Protein AF-A0A5K1CZ83-F1 (afdb_monomer_lite)

Radius of gyration: 13.89 Å; chains: 1; bounding box: 21×29×29 Å

Foldseek 3Di:
DPPDDPCVVVVVPDPDDVVVVLCVVLVHPVSSVVVVVVVVVVVPPD

Structure (mmCIF, N/CA/C/O backbone):
data_AF-A0A5K1CZ83-F1
#
_entry.id   AF-A0A5K1CZ83-F1
#
loop_
_atom_site.group_PDB
_atom_site.id
_atom_site.type_symbol
_atom_site.label_atom_id
_atom_site.label_alt_id
_atom_site.label_comp_id
_atom_site.label_asym_id
_atom_site.label_entity_id
_atom_site.label_seq_id
_atom_site.pdbx_PDB_ins_code
_atom_site.Cartn_x
_atom_site.Cartn_y
_atom_site.Cartn_z
_atom_site.occupancy
_atom_site.B_iso_or_equiv
_atom_site.auth_seq_id
_atom_site.auth_comp_id
_atom_site.auth_asym_id
_atom_site.auth_atom_id
_atom_site.pdbx_PDB_model_num
ATOM 1 N N . MET A 1 1 ? 7.450 -15.027 -17.790 1.00 53.91 1 MET A N 1
ATOM 2 C CA . MET A 1 1 ? 7.660 -15.589 -16.442 1.00 53.91 1 MET A CA 1
ATOM 3 C C . MET A 1 1 ? 6.396 -15.255 -15.681 1.00 53.91 1 MET A C 1
ATOM 5 O O . MET A 1 1 ? 6.025 -14.091 -15.713 1.00 53.91 1 MET A O 1
ATOM 9 N N . GLU A 1 2 ? 5.656 -16.234 -15.164 1.00 69.44 2 GLU A N 1
ATOM 10 C CA . GLU A 1 2 ? 4.476 -15.918 -14.346 1.00 69.44 2 GLU A CA 1
ATOM 11 C C . GLU A 1 2 ? 4.932 -15.160 -13.096 1.00 69.44 2 GLU A C 1
ATOM 13 O O . GLU A 1 2 ? 5.886 -15.575 -12.436 1.00 69.44 2 GLU A O 1
ATOM 18 N N . GLU A 1 3 ? 4.279 -14.041 -12.790 1.00 78.81 3 GLU A N 1
ATOM 19 C CA . GLU A 1 3 ? 4.480 -13.314 -11.537 1.00 78.81 3 GLU A CA 1
ATOM 20 C C . GLU A 1 3 ? 3.808 -14.099 -10.406 1.00 78.81 3 GLU A C 1
ATOM 22 O O . GLU A 1 3 ? 2.663 -13.853 -10.032 1.00 78.81 3 GLU A O 1
ATOM 27 N N . VAL A 1 4 ? 4.504 -15.118 -9.899 1.00 90.62 4 VAL A N 1
ATOM 28 C CA . VAL A 1 4 ? 4.029 -15.912 -8.765 1.00 90.62 4 VAL A CA 1
ATOM 29 C C . VAL A 1 4 ? 4.302 -15.145 -7.474 1.00 90.62 4 VAL A C 1
ATOM 31 O O . VAL A 1 4 ? 5.449 -14.876 -7.117 1.00 90.62 4 VAL A O 1
ATOM 34 N N . ASP A 1 5 ? 3.239 -14.821 -6.738 1.00 92.38 5 ASP A N 1
ATOM 35 C CA . ASP A 1 5 ? 3.353 -14.206 -5.418 1.00 92.38 5 ASP A CA 1
ATOM 36 C C . ASP A 1 5 ? 3.735 -15.241 -4.351 1.00 92.38 5 ASP A C 1
ATOM 38 O O . ASP A 1 5 ? 2.891 -15.824 -3.668 1.00 92.38 5 ASP A O 1
ATOM 42 N N . HIS A 1 6 ? 5.036 -15.451 -4.174 1.00 94.94 6 HIS A N 1
ATOM 43 C CA . HIS A 1 6 ? 5.568 -16.359 -3.156 1.00 94.94 6 HIS A CA 1
ATOM 44 C C . HIS A 1 6 ? 5.264 -15.927 -1.708 1.00 94.94 6 HIS A C 1
ATOM 46 O O . HIS A 1 6 ? 5.435 -16.729 -0.793 1.00 94.94 6 HIS A O 1
ATOM 52 N N . LEU A 1 7 ? 4.804 -14.690 -1.483 1.00 95.38 7 LEU A N 1
ATOM 53 C CA . LEU A 1 7 ? 4.493 -14.145 -0.156 1.00 95.38 7 LEU A CA 1
ATOM 54 C C . LEU A 1 7 ? 2.988 -14.128 0.152 1.00 95.38 7 LEU A C 1
ATOM 56 O O . LEU A 1 7 ? 2.581 -13.610 1.194 1.00 95.38 7 LEU A O 1
ATOM 60 N N . ALA A 1 8 ? 2.158 -14.712 -0.716 1.00 95.62 8 ALA A N 1
ATOM 61 C CA . ALA A 1 8 ? 0.710 -14.765 -0.532 1.00 95.62 8 ALA A CA 1
ATOM 62 C C . ALA A 1 8 ? 0.307 -15.405 0.808 1.00 95.62 8 ALA A C 1
ATOM 64 O O . ALA A 1 8 ? -0.602 -14.911 1.479 1.00 95.62 8 ALA A O 1
ATOM 65 N N . HIS A 1 9 ? 1.006 -16.468 1.229 1.00 96.25 9 HIS A N 1
ATOM 66 C CA . HIS A 1 9 ? 0.728 -17.133 2.504 1.00 96.25 9 HIS A CA 1
ATOM 67 C C . HIS A 1 9 ? 0.931 -16.183 3.688 1.00 96.25 9 HIS A C 1
ATOM 69 O O . HIS A 1 9 ? 0.019 -16.009 4.491 1.00 96.25 9 HIS A O 1
ATOM 75 N N . GLU A 1 10 ? 2.066 -15.488 3.739 1.00 97.06 10 GLU A N 1
ATOM 76 C CA . GLU A 1 10 ? 2.371 -14.525 4.801 1.00 97.06 10 GLU A CA 1
ATOM 77 C C . GLU A 1 10 ? 1.347 -13.385 4.839 1.00 97.06 10 GLU A C 1
ATOM 79 O O . GLU A 1 10 ? 0.821 -13.054 5.902 1.00 97.06 10 GLU A O 1
ATOM 84 N N . ARG A 1 11 ? 0.971 -12.835 3.674 1.00 95.62 11 ARG A N 1
ATOM 85 C CA . ARG A 1 11 ? -0.046 -11.770 3.586 1.00 95.62 11 ARG A CA 1
ATOM 86 C C . ARG A 1 11 ? -1.414 -12.213 4.106 1.00 95.62 11 ARG A C 1
ATOM 88 O O . ARG A 1 11 ? -2.122 -11.402 4.696 1.00 95.62 11 ARG A O 1
ATOM 95 N N . SER A 1 12 ? -1.773 -13.486 3.929 1.00 95.81 12 SER A N 1
ATOM 96 C CA . SER A 1 12 ? -3.055 -14.033 4.397 1.00 95.81 12 SER A CA 1
ATOM 97 C C . SER A 1 12 ? -3.171 -14.132 5.922 1.00 95.81 12 SER A C 1
ATOM 99 O O . SER A 1 12 ? -4.277 -14.230 6.446 1.00 95.81 12 SER A O 1
ATOM 101 N N . THR A 1 13 ? -2.048 -14.071 6.645 1.00 97.75 13 THR A N 1
ATOM 102 C CA . THR A 1 13 ? -2.039 -14.126 8.115 1.00 97.75 13 THR A CA 1
ATOM 103 C C . THR A 1 13 ? -2.374 -12.785 8.779 1.00 97.75 13 THR A C 1
ATOM 105 O O . THR A 1 13 ? -2.536 -12.725 10.000 1.00 97.75 13 THR A O 1
ATOM 108 N N . ALA A 1 14 ? -2.493 -11.702 7.999 1.00 97.69 14 ALA A N 1
ATOM 109 C CA . ALA A 1 14 ? -2.788 -10.374 8.519 1.00 97.69 14 ALA A CA 1
ATOM 110 C C . ALA A 1 14 ? -4.157 -10.333 9.220 1.00 97.69 14 ALA A C 1
ATOM 112 O O . ALA A 1 14 ? -5.189 -10.673 8.650 1.00 97.69 14 ALA A O 1
ATOM 113 N N . GLN A 1 15 ? -4.169 -9.857 10.467 1.00 98.12 15 GLN A N 1
ATOM 114 C CA . GLN A 1 15 ? -5.384 -9.718 11.285 1.00 98.12 15 GLN A CA 1
ATOM 115 C C . GLN A 1 15 ? -6.043 -8.335 11.153 1.00 98.12 15 GLN A C 1
ATOM 117 O O . GLN A 1 15 ? -6.921 -7.974 11.934 1.00 98.12 15 GLN A O 1
ATOM 122 N N . PHE A 1 16 ? -5.597 -7.537 10.185 1.00 97.44 16 PHE A N 1
ATOM 123 C CA . PHE A 1 16 ? -6.108 -6.205 9.890 1.00 97.44 16 PHE A CA 1
ATOM 124 C C . PHE A 1 16 ? -6.113 -5.974 8.377 1.00 97.44 16 PHE A C 1
ATOM 126 O O . PHE A 1 16 ? -5.374 -6.619 7.635 1.00 97.44 16 PHE A O 1
ATOM 133 N N . ASP A 1 17 ? -6.927 -5.021 7.926 1.00 97.19 17 ASP A N 1
ATOM 134 C CA . ASP A 1 17 ? -6.941 -4.594 6.530 1.00 97.19 17 ASP A CA 1
ATOM 135 C C . ASP A 1 17 ? -5.706 -3.729 6.226 1.00 97.19 17 ASP A C 1
ATOM 137 O O . ASP A 1 17 ? -5.583 -2.581 6.672 1.00 97.19 17 ASP A O 1
ATOM 141 N N . VAL A 1 18 ? -4.777 -4.297 5.458 1.00 97.38 18 VAL A N 1
ATOM 142 C CA . VAL A 1 18 ? -3.538 -3.628 5.051 1.00 97.38 18 VAL A CA 1
ATOM 143 C C . VAL A 1 18 ? -3.819 -2.390 4.190 1.00 97.38 18 VAL A C 1
ATOM 145 O O . VAL A 1 18 ? -3.085 -1.406 4.295 1.00 97.38 18 VAL A O 1
ATOM 148 N N . GLU A 1 19 ? -4.891 -2.368 3.392 1.00 97.12 19 GLU A N 1
ATOM 149 C CA . GLU A 1 19 ? -5.239 -1.203 2.568 1.00 97.12 19 GLU A CA 1
ATOM 150 C C . GLU A 1 19 ? -5.735 -0.035 3.423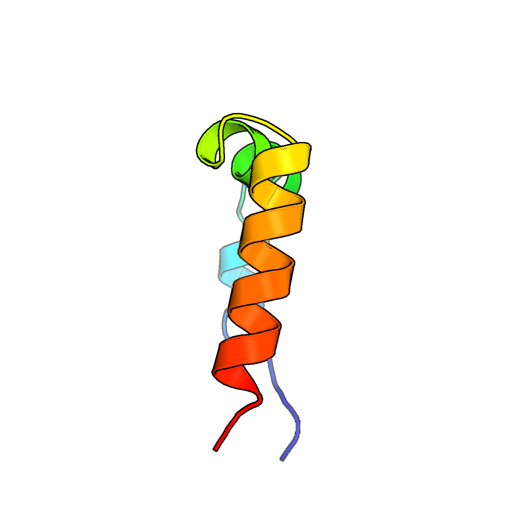 1.00 97.12 19 GLU A C 1
ATOM 152 O O . GLU A 1 19 ? -5.333 1.113 3.211 1.00 97.12 19 GLU A O 1
ATOM 157 N N . ALA A 1 20 ? -6.533 -0.316 4.456 1.00 96.69 20 ALA A N 1
ATOM 158 C CA . ALA A 1 20 ? -6.906 0.693 5.444 1.00 96.69 20 ALA A CA 1
ATOM 159 C C . ALA A 1 20 ? -5.670 1.231 6.190 1.00 96.69 20 ALA A C 1
ATOM 161 O O . ALA A 1 20 ? -5.550 2.441 6.408 1.00 96.69 20 ALA A O 1
ATOM 162 N N . MET A 1 21 ? -4.714 0.358 6.520 1.00 97.94 21 MET A N 1
ATOM 163 C CA . MET A 1 21 ? -3.480 0.747 7.207 1.00 97.94 21 MET A CA 1
ATOM 164 C C . MET A 1 21 ? -2.600 1.684 6.367 1.00 97.94 21 MET A C 1
ATOM 166 O O . MET A 1 21 ? -2.037 2.640 6.902 1.00 97.94 21 MET A O 1
ATOM 170 N N . LYS A 1 22 ? -2.524 1.490 5.044 1.00 97.88 22 LYS A N 1
ATOM 171 C CA . LYS A 1 22 ? -1.788 2.404 4.148 1.00 97.88 22 LYS A CA 1
ATOM 172 C C . LYS A 1 22 ? -2.305 3.842 4.226 1.00 97.88 22 LYS A C 1
ATOM 174 O O . LYS A 1 22 ? -1.517 4.782 4.151 1.00 97.88 22 LYS A O 1
ATOM 179 N N . VAL A 1 23 ? -3.615 4.027 4.404 1.00 97.44 23 VAL A N 1
ATOM 180 C CA . VAL A 1 23 ? -4.220 5.360 4.561 1.00 97.44 23 VAL A CA 1
ATOM 181 C C . VAL A 1 23 ? -3.798 6.003 5.881 1.00 97.44 23 VAL A C 1
ATOM 183 O O . VAL A 1 23 ? -3.465 7.187 5.893 1.00 97.44 23 VAL A O 1
ATOM 186 N N . VAL A 1 24 ? -3.793 5.230 6.973 1.00 97.88 24 VAL A N 1
ATOM 187 C CA . VAL A 1 24 ? -3.338 5.697 8.294 1.00 97.88 24 VAL A CA 1
ATOM 188 C C . VAL A 1 24 ? -1.873 6.119 8.228 1.00 97.88 24 VAL A C 1
ATOM 190 O O . VAL A 1 24 ? -1.532 7.208 8.681 1.00 97.88 24 VAL A O 1
ATOM 193 N N . TRP A 1 25 ? -1.027 5.304 7.593 1.00 97.38 25 TRP A N 1
ATOM 194 C CA . TRP A 1 25 ? 0.392 5.600 7.404 1.00 97.38 25 TRP A CA 1
ATOM 195 C C . TRP A 1 25 ? 0.630 6.874 6.587 1.00 97.38 25 TRP A C 1
ATOM 197 O O . TRP A 1 25 ? 1.418 7.730 6.977 1.00 97.38 25 TRP A O 1
ATOM 207 N N . ALA A 1 26 ? -0.080 7.032 5.468 1.00 96.75 26 ALA A N 1
ATOM 208 C CA . ALA A 1 26 ? 0.038 8.216 4.621 1.00 96.75 26 ALA A CA 1
ATOM 209 C C . ALA A 1 26 ? -0.560 9.487 5.260 1.00 96.75 26 ALA A C 1
ATOM 211 O O . ALA A 1 26 ? -0.423 10.579 4.710 1.00 96.75 26 ALA A O 1
ATOM 212 N N . GLY A 1 27 ? -1.278 9.362 6.379 1.00 97.12 27 GLY A N 1
ATOM 213 C CA . GLY A 1 27 ? -1.944 10.459 7.083 1.00 97.12 27 GLY A CA 1
ATOM 214 C C . GLY A 1 27 ? -3.246 10.942 6.433 1.00 97.12 27 GLY A C 1
ATOM 215 O O . GLY A 1 27 ? -4.040 11.621 7.079 1.00 97.12 27 GLY A O 1
ATOM 216 N N . SER A 1 28 ? -3.512 10.596 5.170 1.00 97.06 28 SER A N 1
ATOM 217 C CA . SER A 1 28 ? -4.806 10.808 4.513 1.00 97.06 28 SER A CA 1
ATOM 218 C C . SER A 1 28 ? -4.934 9.989 3.225 1.00 97.06 28 SER A C 1
ATOM 220 O O . SER A 1 28 ? -3.942 9.594 2.611 1.00 97.06 28 SER A O 1
ATOM 222 N N . LYS A 1 29 ? -6.174 9.809 2.745 1.00 97.25 29 LYS A N 1
ATOM 223 C CA . LYS A 1 29 ? -6.435 9.185 1.433 1.00 97.25 29 LYS A CA 1
ATOM 224 C C . LYS A 1 29 ? -5.837 9.990 0.275 1.00 97.25 29 LYS A C 1
ATOM 226 O O . LYS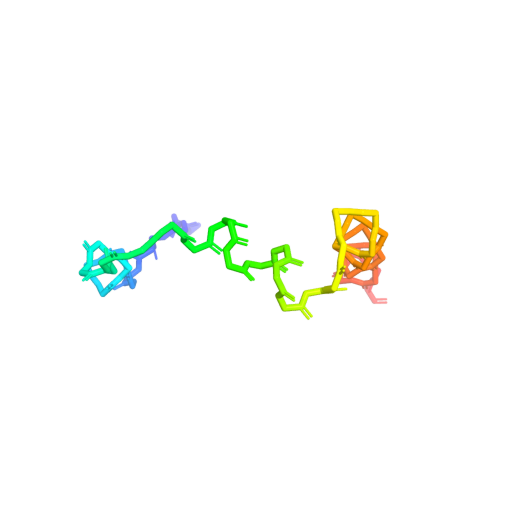 A 1 29 ? -5.355 9.405 -0.690 1.00 97.25 29 LYS A O 1
ATOM 231 N N . HIS A 1 30 ? -5.865 11.322 0.371 1.00 98.06 30 HIS A N 1
ATOM 232 C CA . HIS A 1 30 ? -5.298 12.199 -0.654 1.00 98.06 30 HIS A CA 1
ATOM 233 C C . 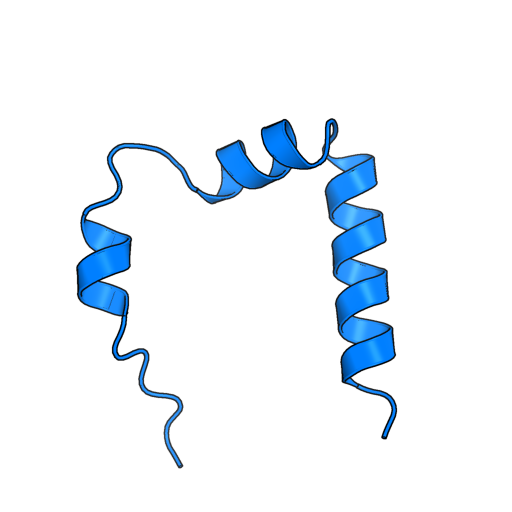HIS A 1 30 ? -3.778 12.027 -0.750 1.00 98.06 30 HIS A C 1
ATOM 235 O O . HIS A 1 30 ? -3.257 11.823 -1.844 1.00 98.06 30 HIS A O 1
ATOM 241 N N . ALA A 1 31 ? -3.085 12.025 0.393 1.00 98.06 31 ALA A N 1
ATOM 242 C CA . ALA A 1 31 ? -1.642 11.818 0.448 1.00 98.06 31 ALA A CA 1
ATOM 243 C C . ALA A 1 31 ? -1.234 10.451 -0.122 1.00 98.06 31 ALA A C 1
ATOM 245 O O . ALA A 1 31 ? -0.317 10.389 -0.942 1.00 98.06 31 ALA A O 1
ATOM 246 N N . LEU A 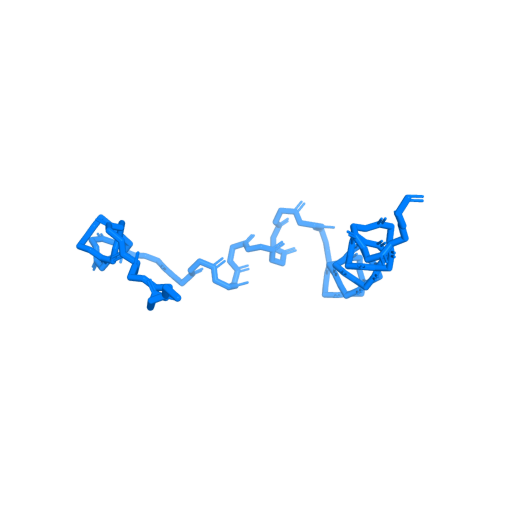1 32 ? -1.961 9.380 0.230 1.00 98.12 32 LEU A N 1
ATOM 247 C CA . LEU A 1 32 ? -1.724 8.047 -0.333 1.00 98.12 32 LEU A CA 1
ATOM 248 C C . LEU A 1 32 ? -1.876 8.050 -1.859 1.00 98.12 32 LEU A C 1
ATOM 250 O O . LEU A 1 32 ? -0.988 7.583 -2.561 1.00 98.12 32 LEU A O 1
ATOM 254 N N . SER A 1 33 ? -2.967 8.621 -2.379 1.00 98.06 33 SER A N 1
ATOM 255 C CA . SER A 1 33 ? -3.239 8.654 -3.821 1.00 98.06 33 SER A CA 1
ATOM 256 C C . SER A 1 33 ? -2.177 9.422 -4.612 1.00 98.06 33 SER A C 1
AT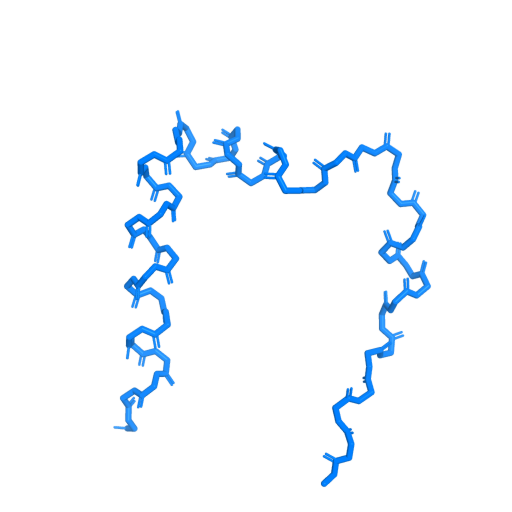OM 258 O O . SER A 1 33 ? -1.751 8.962 -5.672 1.00 98.06 33 SER A O 1
ATOM 260 N N . VAL A 1 34 ? -1.734 10.578 -4.107 1.00 98.06 34 VAL A N 1
ATOM 261 C CA . VAL A 1 34 ? -0.690 11.375 -4.766 1.00 98.06 34 VAL A CA 1
ATOM 262 C C . VAL A 1 34 ? 0.644 10.632 -4.737 1.00 98.06 34 VAL A C 1
ATOM 264 O O . VAL A 1 34 ? 1.282 10.503 -5.781 1.00 98.06 34 VAL A O 1
ATOM 267 N N . SER A 1 35 ? 1.045 10.110 -3.574 1.00 97.69 35 S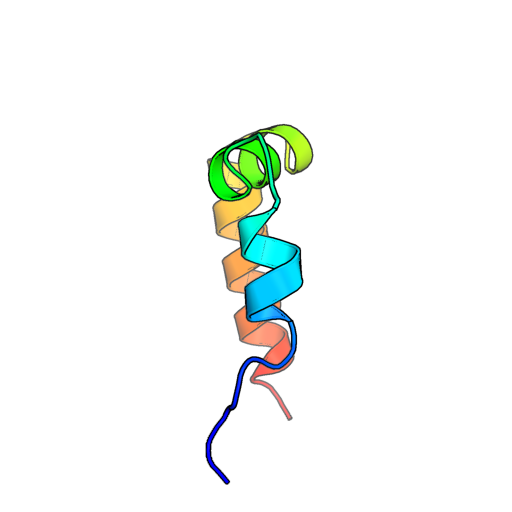ER A N 1
ATOM 268 C CA . SER A 1 35 ? 2.315 9.393 -3.414 1.00 97.69 35 SER A CA 1
ATOM 269 C C . SER A 1 35 ? 2.379 8.141 -4.291 1.00 97.69 35 SER A C 1
ATOM 271 O O . SER A 1 35 ? 3.347 7.959 -5.024 1.00 97.69 35 SER A O 1
ATOM 273 N N . ASP A 1 36 ? 1.319 7.335 -4.295 1.00 97.62 36 ASP A N 1
ATOM 274 C CA . ASP A 1 36 ? 1.220 6.095 -5.066 1.00 97.62 36 ASP A CA 1
ATOM 275 C C . ASP A 1 36 ? 1.243 6.352 -6.587 1.00 97.62 36 ASP A C 1
ATOM 277 O O . ASP A 1 36 ? 1.897 5.633 -7.347 1.00 97.62 36 ASP A O 1
ATOM 281 N N . ARG A 1 37 ? 0.607 7.440 -7.052 1.00 97.75 37 ARG A N 1
ATOM 282 C CA . ARG A 1 37 ? 0.675 7.850 -8.465 1.00 97.75 37 ARG A CA 1
ATOM 283 C C . ARG A 1 37 ? 2.082 8.283 -8.872 1.00 97.75 37 ARG A C 1
ATOM 285 O O . ARG A 1 37 ? 2.542 7.891 -9.941 1.00 97.75 37 ARG A O 1
ATOM 292 N N . MET A 1 38 ? 2.751 9.085 -8.043 1.00 97.81 38 MET A N 1
ATOM 293 C CA . MET A 1 38 ? 4.114 9.542 -8.332 1.00 97.81 38 MET A CA 1
ATOM 294 C C . MET A 1 38 ? 5.117 8.387 -8.284 1.00 97.81 38 MET A C 1
ATOM 296 O O . MET A 1 38 ? 5.978 8.309 -9.153 1.00 97.81 38 MET A O 1
ATOM 300 N N . ALA A 1 39 ? 4.969 7.457 -7.335 1.00 97.38 39 ALA A N 1
ATOM 301 C CA . ALA A 1 39 ? 5.819 6.274 -7.231 1.00 97.38 39 ALA A CA 1
ATOM 302 C C . ALA A 1 39 ? 5.766 5.421 -8.507 1.00 97.38 39 ALA A C 1
ATOM 304 O O . ALA A 1 39 ? 6.811 5.061 -9.046 1.00 97.38 39 ALA A O 1
ATOM 305 N N . ARG A 1 40 ? 4.561 5.157 -9.035 1.00 97.06 40 ARG A N 1
ATOM 306 C CA . ARG A 1 40 ? 4.404 4.428 -10.303 1.00 97.06 40 ARG A CA 1
ATOM 307 C C . ARG A 1 40 ? 4.987 5.175 -11.498 1.00 97.06 40 ARG A C 1
ATOM 309 O O . ARG A 1 40 ? 5.612 4.536 -12.332 1.00 97.06 40 ARG A O 1
ATOM 316 N N . LEU A 1 41 ? 4.799 6.496 -11.571 1.00 97.00 41 LEU A N 1
ATOM 317 C CA . LEU A 1 41 ? 5.343 7.314 -12.658 1.00 97.00 41 LEU A CA 1
ATOM 318 C C . LEU A 1 41 ? 6.871 7.208 -12.716 1.00 97.00 41 LEU A C 1
ATOM 320 O O . LEU A 1 41 ? 7.418 6.884 -13.764 1.00 97.00 41 LEU A O 1
ATOM 324 N N . VAL A 1 42 ? 7.538 7.422 -11.580 1.00 97.62 42 VAL A N 1
ATOM 325 C CA . VAL A 1 42 ? 9.003 7.343 -11.481 1.00 97.62 42 VAL A CA 1
ATOM 326 C C . VAL A 1 42 ? 9.506 5.930 -11.767 1.00 97.62 42 VAL A C 1
ATOM 328 O O . VAL A 1 42 ? 10.480 5.772 -12.485 1.00 97.62 42 VAL A O 1
ATOM 331 N N . ALA A 1 43 ? 8.841 4.894 -11.248 1.00 96.56 43 ALA A N 1
ATOM 332 C CA . ALA A 1 43 ? 9.257 3.510 -11.481 1.00 96.56 43 ALA A CA 1
ATOM 333 C C . ALA A 1 43 ? 9.110 3.062 -12.947 1.00 96.56 43 ALA A C 1
ATOM 335 O O . ALA A 1 43 ? 9.741 2.090 -13.353 1.00 96.56 43 ALA A O 1
ATOM 336 N N . SER A 1 44 ? 8.252 3.732 -13.720 1.00 94.75 44 SER A N 1
ATOM 337 C CA . SER A 1 44 ? 8.031 3.438 -15.138 1.00 94.75 44 SER A CA 1
ATOM 338 C C . SER A 1 44 ? 8.948 4.208 -16.092 1.00 94.75 44 SER A C 1
ATOM 340 O O . SER A 1 44 ? 8.906 3.933 -17.290 1.00 94.75 44 SER A O 1
ATOM 342 N N . ASP A 1 45 ? 9.735 5.161 -15.584 1.00 91.88 45 ASP A N 1
ATOM 343 C CA . ASP A 1 45 ? 10.684 5.959 -16.368 1.00 91.88 45 ASP A CA 1
ATOM 344 C C . ASP A 1 45 ? 12.082 5.291 -16.323 1.00 91.88 45 ASP A C 1
ATOM 346 O O . ASP A 1 45 ? 12.625 5.154 -15.222 1.00 91.88 45 ASP A O 1
ATOM 350 N N . PRO A 1 46 ? 12.622 4.787 -17.455 1.00 89.25 46 PRO A N 1
ATOM 351 C CA . PRO A 1 46 ? 13.878 4.021 -17.506 1.00 89.25 46 PRO A CA 1
ATOM 352 C C . PRO A 1 46 ? 15.175 4.805 -17.251 1.00 89.25 46 PRO A C 1
ATOM 354 O O . PRO A 1 46 ? 15.266 5.993 -17.632 1.00 89.25 46 PRO A O 1
#

Organism: NCBI:txid210225

pLDDT: mean 94.67, std 7.91, range [53.91, 98.12]

Secondary structure (DSSP, 8-state):
-----TTHHHHHT-SS-HHHHHHHHHSSHHHHHHHHHHHHHHHT--

Sequence (46 aa):
MEEVDHLAHERSTAQFDVEAMKVVWAGSKHALSVSDRMARLVASDP